Protein AF-A0A4P9VPV9-F1 (afdb_monomer)

Sequence (156 aa):
MIKAYWNGLSLQEKNALRFLGFFIFLYILIDYIILPSFNAVDSANKEWQSWQENAQYVLQHKQQLVKISQQQKTTQHLVSLTQKRQQIIKRAEALKLTIQRVEPAEEQLTVWFNNVPFNASMSWLQQLTQQDMLVIKSLSVDRQQSGKVNIRVVLY

pLDDT: mean 71.88, std 12.46, range [46.28, 91.62]

Radius of gyration: 36.81 Å; Cα contacts (8 Å, |Δi|>4): 128; chains: 1; bounding box: 57×28×101 Å

Solvent-accessible surface area (backbone atoms only — not comparable to full-atom values): 8695 Å² total; per-residue (Å²): 116,72,69,61,62,64,70,71,53,52,75,65,57,57,49,51,52,50,50,51,50,50,51,52,51,50,50,52,53,48,56,71,60,53,55,63,66,54,57,57,54,54,53,55,51,53,52,55,52,53,55,52,54,52,51,48,52,51,61,72,42,38,66,59,51,46,50,52,52,45,50,51,49,53,57,65,71,65,54,48,71,68,53,56,51,50,50,58,50,52,51,32,53,76,61,72,45,64,71,75,48,76,49,81,48,102,75,35,41,36,42,34,34,59,77,35,51,47,70,52,55,50,55,43,53,50,47,38,45,74,73,69,70,41,43,79,76,45,79,48,78,45,84,50,77,92,66,18,23,32,38,40,38,32,31,79

Mean predicted aligned error: 18.3 Å

Foldseek 3Di:
DVVVVVVPDDPVVVVVVVVVVVVVVVVCVCCVPPVVVVVVVVVVVVVVVVVVVVVVVCVVCVVVVCVVVVCVVCLLPVCPPVNVVVVLVVLCVVLVFDWPDWDDDPNKIKTKGFFAAPVSVVVSVVCCVPPVVKDWPDWDWADDPDRTIIIITMID

Structure (mmCIF, N/CA/C/O backbone):
data_AF-A0A4P9VPV9-F1
#
_entry.id   AF-A0A4P9VPV9-F1
#
loop_
_atom_site.group_PDB
_atom_site.id
_atom_site.type_symbol
_atom_site.label_atom_id
_atom_site.label_alt_id
_atom_site.label_comp_id
_atom_site.label_asym_id
_atom_site.label_entity_id
_atom_site.label_seq_id
_atom_site.pdbx_PDB_ins_code
_atom_site.Cartn_x
_atom_site.Cartn_y
_atom_site.Cartn_z
_atom_site.occupancy
_atom_site.B_iso_or_equiv
_atom_site.auth_seq_id
_atom_site.auth_comp_id
_atom_site.auth_asym_id
_atom_site.auth_atom_id
_atom_site.pdbx_PDB_model_num
ATOM 1 N N . MET A 1 1 ? 1.317 1.509 -80.846 1.00 49.19 1 MET A N 1
ATOM 2 C CA . MET A 1 1 ? 1.521 2.976 -80.906 1.00 49.19 1 MET A CA 1
ATOM 3 C C . MET A 1 1 ? 2.802 3.444 -80.197 1.00 49.19 1 MET A C 1
ATOM 5 O O . MET A 1 1 ? 3.448 4.337 -80.718 1.00 49.19 1 MET A O 1
ATOM 9 N N . ILE A 1 2 ? 3.274 2.785 -79.127 1.00 56.91 2 ILE A N 1
ATOM 10 C CA . ILE A 1 2 ? 4.552 3.117 -78.444 1.00 56.91 2 ILE A CA 1
ATOM 11 C C . ILE A 1 2 ? 5.800 2.937 -79.341 1.00 56.91 2 ILE A C 1
ATOM 13 O O . ILE A 1 2 ? 6.734 3.730 -79.284 1.00 56.91 2 ILE A O 1
ATOM 17 N N . LYS A 1 3 ? 5.805 1.934 -80.234 1.00 52.97 3 LYS A N 1
ATOM 18 C CA . LYS A 1 3 ? 6.940 1.656 -81.140 1.00 52.97 3 LYS A CA 1
ATOM 19 C C . LYS A 1 3 ? 7.171 2.740 -82.209 1.00 52.97 3 LYS A C 1
ATOM 21 O O . LYS A 1 3 ? 8.303 2.924 -82.636 1.00 52.97 3 LYS A O 1
ATOM 26 N N . ALA A 1 4 ? 6.122 3.458 -82.624 1.00 54.62 4 ALA A N 1
ATOM 27 C CA . ALA A 1 4 ? 6.220 4.504 -83.649 1.00 54.62 4 ALA A CA 1
ATOM 28 C C . ALA A 1 4 ? 6.862 5.788 -83.094 1.00 54.62 4 ALA A C 1
ATOM 30 O O . ALA A 1 4 ? 7.724 6.370 -83.743 1.00 54.62 4 ALA A O 1
ATOM 31 N N . TYR A 1 5 ? 6.531 6.157 -81.851 1.00 57.72 5 TYR A N 1
ATOM 32 C CA . TYR A 1 5 ? 7.156 7.281 -81.142 1.00 57.72 5 TYR A CA 1
ATOM 33 C C . TYR A 1 5 ? 8.646 7.017 -80.861 1.00 57.72 5 TYR A C 1
ATOM 35 O O . TYR A 1 5 ? 9.487 7.903 -80.959 1.00 57.72 5 TYR A O 1
ATOM 43 N N . TRP A 1 6 ? 8.999 5.753 -80.613 1.00 54.53 6 TRP A N 1
ATOM 44 C CA . TRP A 1 6 ? 10.380 5.331 -80.376 1.00 54.53 6 TRP A CA 1
ATOM 45 C C . TRP A 1 6 ? 11.279 5.430 -81.616 1.00 54.53 6 TRP A C 1
ATOM 47 O O . TRP A 1 6 ? 12.490 5.566 -81.476 1.00 54.53 6 TRP A O 1
ATOM 57 N N . ASN A 1 7 ? 10.724 5.363 -82.828 1.00 56.88 7 ASN A N 1
ATOM 58 C CA . ASN A 1 7 ? 11.498 5.461 -84.070 1.00 56.88 7 ASN A CA 1
ATOM 59 C C . ASN A 1 7 ? 11.613 6.891 -84.620 1.00 56.88 7 ASN A C 1
ATOM 61 O O . ASN A 1 7 ? 12.471 7.113 -85.467 1.00 56.88 7 ASN A O 1
ATOM 65 N N . GLY A 1 8 ? 10.815 7.842 -84.118 1.00 58.03 8 GLY A N 1
ATOM 66 C CA . GLY A 1 8 ? 10.909 9.268 -84.467 1.00 58.03 8 GLY A CA 1
ATOM 67 C C . GLY A 1 8 ? 11.859 10.084 -83.582 1.00 58.03 8 GLY A C 1
ATOM 68 O O . GLY A 1 8 ? 12.226 11.192 -83.954 1.00 58.03 8 GLY A O 1
ATOM 69 N N . LEU A 1 9 ? 12.275 9.541 -82.434 1.00 57.84 9 LEU A N 1
ATOM 70 C CA . LEU A 1 9 ? 13.230 10.192 -81.536 1.00 57.84 9 LEU A CA 1
ATOM 71 C C . LEU A 1 9 ? 14.653 10.106 -82.095 1.00 57.84 9 LEU A C 1
ATOM 73 O O . LEU A 1 9 ? 15.152 9.018 -82.417 1.00 57.84 9 LEU A O 1
ATOM 77 N N . SER A 1 10 ? 15.307 11.262 -82.155 1.00 63.47 10 SER A N 1
ATOM 78 C CA . SER A 1 10 ? 16.703 11.413 -82.548 1.00 63.47 10 SER A CA 1
ATOM 79 C C . SER A 1 10 ? 17.617 10.559 -81.656 1.00 63.47 10 SER A C 1
ATOM 81 O O . SER A 1 10 ? 17.313 10.255 -80.497 1.00 63.47 10 SER A O 1
ATOM 83 N N . LEU A 1 11 ? 18.771 10.144 -82.187 1.00 63.09 11 LEU A N 1
ATOM 84 C CA . LEU A 1 11 ? 19.731 9.291 -81.470 1.00 63.09 11 LEU A CA 1
ATOM 85 C C . LEU A 1 11 ? 20.165 9.899 -80.117 1.00 63.09 11 LEU A C 1
ATOM 87 O O . LEU A 1 11 ? 20.470 9.168 -79.175 1.00 63.09 11 LEU A O 1
ATOM 91 N N . GLN A 1 12 ? 20.130 11.230 -80.005 1.00 68.06 12 GLN A N 1
ATOM 92 C CA . GLN A 1 12 ? 20.447 11.978 -78.788 1.00 68.06 12 GLN A CA 1
ATOM 93 C C . GLN A 1 12 ? 19.382 11.800 -77.696 1.00 68.06 12 GLN A C 1
ATOM 95 O O . GLN A 1 12 ? 19.732 11.559 -76.542 1.00 68.06 12 GLN A O 1
ATOM 100 N N . GLU A 1 13 ? 18.096 11.813 -78.050 1.00 70.44 13 GLU A N 1
ATOM 101 C CA . GLU A 1 13 ? 16.992 11.632 -77.094 1.00 70.44 13 GLU A CA 1
ATOM 102 C C . GLU A 1 13 ? 16.944 10.198 -76.548 1.00 70.44 13 GLU A C 1
ATOM 104 O O . GLU A 1 13 ? 16.687 9.978 -75.364 1.00 70.44 13 GLU A O 1
ATOM 109 N N . LYS A 1 14 ? 17.283 9.202 -77.379 1.00 70.56 14 LYS A N 1
ATOM 110 C CA . LYS A 1 14 ? 17.412 7.801 -76.936 1.00 70.56 14 LYS A CA 1
ATOM 111 C C . LYS A 1 14 ? 18.562 7.608 -75.951 1.00 70.56 14 LYS A C 1
ATOM 113 O O . LYS A 1 14 ? 18.430 6.837 -74.999 1.00 70.56 14 LYS A O 1
ATOM 118 N N . ASN A 1 15 ? 19.678 8.301 -76.170 1.00 75.94 15 ASN A N 1
ATOM 119 C CA . ASN A 1 15 ? 20.816 8.266 -75.257 1.00 75.94 15 ASN A CA 1
ATOM 120 C C . ASN A 1 15 ? 20.486 8.987 -73.945 1.00 75.94 15 ASN A C 1
ATOM 122 O O . ASN A 1 15 ? 20.741 8.426 -72.883 1.00 75.94 15 ASN A O 1
ATOM 126 N N . ALA A 1 16 ? 19.834 10.152 -74.000 1.00 78.25 16 ALA A N 1
ATOM 127 C CA . ALA A 1 16 ? 19.372 10.869 -72.812 1.00 78.25 16 ALA A CA 1
ATOM 128 C C . ALA A 1 16 ? 18.432 10.009 -71.950 1.00 78.25 16 ALA A C 1
ATOM 130 O O . ALA A 1 16 ? 18.614 9.931 -70.738 1.00 78.25 16 ALA A O 1
ATOM 131 N N . LEU A 1 17 ? 17.493 9.284 -72.569 1.00 79.00 17 LEU A N 1
ATOM 132 C CA . LEU A 1 17 ? 16.579 8.397 -71.845 1.00 79.00 17 LEU A CA 1
ATOM 133 C C . LEU A 1 17 ? 17.292 7.179 -71.228 1.00 79.00 17 LEU A C 1
ATOM 135 O O . LEU A 1 17 ? 16.935 6.753 -70.131 1.00 79.00 17 LEU A O 1
ATOM 139 N N . ARG A 1 18 ? 18.330 6.640 -71.886 1.00 80.69 18 ARG A N 1
ATOM 140 C CA . ARG A 1 18 ? 19.188 5.593 -71.300 1.00 80.69 18 ARG A CA 1
ATOM 141 C C . ARG A 1 18 ? 19.966 6.099 -70.096 1.00 80.69 18 ARG A C 1
ATOM 143 O O . ARG A 1 18 ? 20.012 5.400 -69.089 1.00 80.69 18 ARG A O 1
ATOM 150 N N . PHE A 1 19 ? 20.555 7.290 -70.188 1.00 87.62 19 PHE A N 1
ATOM 151 C CA . PHE A 1 19 ? 21.268 7.887 -69.061 1.00 87.62 19 PHE A CA 1
ATOM 152 C C . PHE A 1 19 ? 20.313 8.181 -67.906 1.00 87.62 19 PHE A C 1
ATOM 154 O O . PHE A 1 19 ? 20.617 7.817 -66.776 1.00 87.62 19 PHE A O 1
ATOM 161 N N . LEU A 1 20 ? 19.128 8.731 -68.183 1.00 84.56 20 LEU A N 1
ATOM 162 C CA . LEU A 1 20 ? 18.103 8.966 -67.168 1.00 84.56 20 LEU A CA 1
ATOM 163 C C . LEU A 1 20 ? 17.697 7.660 -66.469 1.00 84.56 20 LEU A C 1
ATOM 165 O O . LEU A 1 20 ? 17.685 7.594 -65.244 1.00 84.56 20 LEU A O 1
ATOM 169 N N . GLY A 1 21 ? 17.427 6.602 -67.240 1.00 87.25 21 GLY A N 1
ATOM 170 C CA . GLY A 1 21 ? 17.102 5.285 -66.691 1.00 87.25 21 GLY A CA 1
ATOM 171 C C . GLY A 1 21 ? 18.236 4.701 -65.848 1.00 87.25 21 GLY A C 1
ATOM 172 O O . GLY A 1 21 ? 17.981 4.153 -64.780 1.00 87.25 21 GLY A O 1
ATOM 173 N N . PHE A 1 22 ? 19.486 4.872 -66.282 1.00 91.62 22 PHE A N 1
ATOM 174 C CA . PHE A 1 22 ? 20.658 4.439 -65.525 1.00 91.62 22 PHE A CA 1
ATOM 175 C C . PHE A 1 22 ? 20.798 5.194 -64.196 1.00 91.62 22 PHE A C 1
ATOM 177 O O . PHE A 1 22 ? 21.000 4.565 -63.163 1.00 91.62 22 PHE A O 1
ATOM 184 N N . PHE A 1 23 ? 20.626 6.519 -64.196 1.00 89.81 23 PHE A N 1
ATOM 185 C CA . PHE A 1 23 ? 20.677 7.334 -62.978 1.00 89.81 23 PHE A CA 1
ATOM 186 C C . PHE A 1 23 ? 19.547 6.999 -62.001 1.00 89.81 23 PHE A C 1
ATOM 188 O O . PHE A 1 23 ? 19.801 6.872 -60.806 1.00 89.81 23 PHE A O 1
ATOM 195 N N . ILE A 1 24 ? 18.321 6.802 -62.495 1.00 85.69 24 ILE A N 1
ATOM 196 C CA . ILE A 1 24 ? 17.179 6.390 -61.665 1.00 85.69 24 ILE A CA 1
ATOM 197 C C . ILE A 1 24 ? 17.426 5.002 -61.067 1.00 85.69 24 ILE A C 1
ATOM 199 O O . ILE A 1 24 ? 17.181 4.788 -59.882 1.00 85.69 24 ILE A O 1
ATOM 203 N N . PHE A 1 25 ? 17.953 4.067 -61.859 1.00 87.75 25 PHE A N 1
ATOM 204 C CA . PHE A 1 25 ? 18.304 2.736 -61.373 1.00 87.75 25 PHE A CA 1
ATOM 205 C C . PHE A 1 25 ? 19.377 2.797 -60.279 1.00 87.75 25 PHE A C 1
ATOM 207 O O . PHE A 1 25 ? 19.217 2.169 -59.236 1.00 87.75 25 PHE A O 1
ATOM 214 N N . LEU A 1 26 ? 20.428 3.603 -60.474 1.00 87.06 26 LEU A N 1
ATOM 215 C CA . LEU A 1 26 ? 21.481 3.803 -59.476 1.00 87.06 26 LEU A CA 1
ATOM 216 C C . LEU A 1 26 ? 20.934 4.433 -58.186 1.00 87.06 26 LEU A C 1
ATOM 218 O O . LEU A 1 26 ? 21.302 4.014 -57.092 1.00 87.06 26 LEU A O 1
ATOM 222 N N . TYR A 1 27 ? 20.033 5.409 -58.319 1.00 85.19 27 TYR A N 1
ATOM 223 C CA . TYR A 1 27 ? 19.384 6.083 -57.197 1.00 85.19 27 TYR A CA 1
ATOM 224 C C . TYR A 1 27 ? 18.550 5.113 -56.352 1.00 85.19 27 TYR A C 1
ATOM 226 O O . TYR A 1 27 ? 18.724 5.061 -55.138 1.00 85.19 27 TYR A O 1
ATOM 234 N N . ILE A 1 28 ? 17.718 4.282 -56.991 1.00 82.06 28 ILE A N 1
ATOM 235 C CA . ILE A 1 28 ? 16.917 3.258 -56.300 1.00 82.06 28 ILE A CA 1
ATOM 236 C C . ILE A 1 28 ? 17.826 2.254 -55.581 1.00 82.06 28 ILE A C 1
ATOM 238 O O . ILE A 1 28 ? 17.533 1.854 -54.459 1.00 82.06 28 ILE A O 1
ATOM 242 N N . LEU A 1 29 ? 18.941 1.864 -56.204 1.00 81.19 29 LEU A N 1
ATOM 243 C CA . LEU A 1 29 ? 19.881 0.891 -55.644 1.00 81.19 29 LEU A CA 1
ATOM 244 C C . LEU A 1 29 ? 20.582 1.438 -54.388 1.00 81.19 29 LEU A C 1
ATOM 246 O O . LEU A 1 29 ? 20.726 0.714 -53.406 1.00 81.19 29 LEU A O 1
ATOM 250 N N . ILE A 1 30 ? 20.956 2.721 -54.390 1.00 78.56 30 ILE A N 1
ATOM 251 C CA . ILE A 1 30 ? 21.525 3.411 -53.222 1.00 78.56 30 ILE A CA 1
ATOM 252 C C . ILE A 1 30 ? 20.490 3.506 -52.095 1.00 78.56 30 ILE A C 1
ATOM 254 O O . ILE A 1 30 ? 20.794 3.135 -50.960 1.00 78.56 30 ILE A O 1
ATOM 258 N N . ASP A 1 31 ? 19.273 3.955 -52.406 1.00 74.50 31 ASP A N 1
ATOM 259 C CA . ASP A 1 31 ? 18.231 4.204 -51.407 1.00 74.50 31 ASP A CA 1
ATOM 260 C C . ASP A 1 31 ? 17.763 2.903 -50.730 1.00 74.50 31 ASP A C 1
ATOM 262 O O . ASP A 1 31 ? 17.695 2.817 -49.505 1.00 74.50 31 ASP A O 1
ATOM 266 N N . TYR A 1 32 ? 17.553 1.836 -51.508 1.00 75.62 32 TYR A N 1
ATOM 267 C CA . TYR A 1 32 ? 17.076 0.557 -50.976 1.00 75.62 32 TYR A CA 1
ATOM 268 C C . TYR A 1 32 ? 18.141 -0.274 -50.254 1.00 75.62 32 TYR A C 1
ATOM 270 O O . TYR A 1 32 ? 17.780 -1.087 -49.404 1.00 75.62 32 TYR A O 1
ATOM 278 N N . ILE A 1 33 ? 19.430 -0.124 -50.576 1.00 70.00 33 ILE A N 1
ATOM 279 C CA . ILE A 1 33 ? 20.490 -0.958 -49.980 1.00 70.00 33 ILE A CA 1
ATOM 280 C C . ILE A 1 33 ? 21.189 -0.253 -48.812 1.00 70.00 33 ILE A C 1
ATOM 282 O O . ILE A 1 33 ? 21.503 -0.905 -47.817 1.00 70.00 33 ILE A O 1
ATOM 286 N N . ILE A 1 34 ? 21.423 1.064 -48.886 1.00 65.19 34 ILE A N 1
ATOM 287 C CA . ILE A 1 34 ? 22.261 1.767 -47.898 1.00 65.19 34 ILE A CA 1
ATOM 288 C C . ILE A 1 34 ? 21.441 2.304 -46.712 1.00 65.19 34 ILE A C 1
ATOM 290 O O . ILE A 1 34 ? 21.886 2.168 -45.570 1.00 65.19 34 ILE A O 1
ATOM 294 N N . LEU A 1 35 ? 20.231 2.846 -46.924 1.00 62.25 35 LEU A N 1
ATOM 295 C CA . LEU A 1 35 ? 19.415 3.383 -45.820 1.00 62.25 35 LEU A CA 1
ATOM 296 C C . LEU A 1 35 ? 18.967 2.355 -44.761 1.00 62.25 35 LEU A C 1
ATOM 298 O O . LEU A 1 35 ? 19.013 2.705 -43.575 1.00 62.25 35 LEU A O 1
ATOM 302 N N . PRO A 1 36 ? 18.555 1.107 -45.081 1.00 64.38 36 PRO A N 1
ATOM 303 C CA . PRO A 1 36 ? 18.128 0.181 -44.028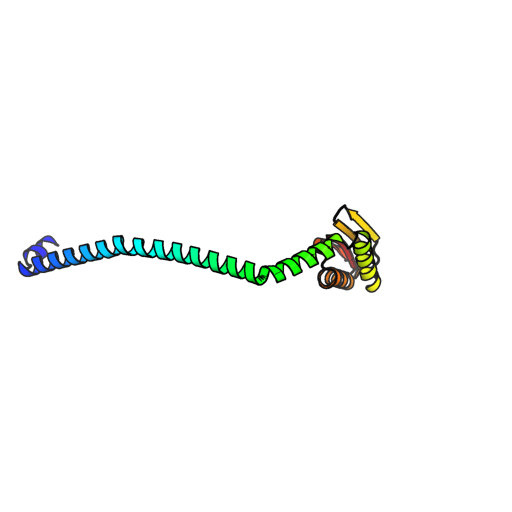 1.00 64.38 36 PRO A CA 1
ATOM 304 C C . PRO A 1 36 ? 19.290 -0.232 -43.114 1.00 64.38 36 PRO A C 1
ATOM 306 O O . PRO A 1 36 ? 19.069 -0.551 -41.946 1.00 64.38 36 PRO A O 1
ATOM 309 N N . SER A 1 37 ? 20.532 -0.158 -43.606 1.00 58.03 37 SER A N 1
ATOM 310 C CA . SER A 1 37 ? 21.713 -0.566 -42.846 1.00 58.03 37 SER A CA 1
ATOM 311 C C . SER A 1 37 ? 22.147 0.460 -41.787 1.00 58.03 37 SER A C 1
ATOM 313 O O . SER A 1 37 ? 22.796 0.075 -40.818 1.00 58.03 37 SER A O 1
ATOM 315 N N . PHE A 1 38 ? 21.761 1.738 -41.915 1.00 57.50 38 PHE A N 1
ATOM 316 C CA . PHE A 1 38 ? 22.038 2.773 -40.903 1.00 57.50 38 PHE A CA 1
ATOM 317 C C . PHE A 1 38 ? 20.959 2.853 -39.808 1.00 57.50 38 PHE A C 1
ATOM 319 O O . PHE A 1 38 ? 21.283 3.060 -38.639 1.00 57.50 38 PHE A O 1
ATOM 326 N N . ASN A 1 39 ? 19.686 2.614 -40.143 1.00 55.91 39 ASN A N 1
ATOM 327 C CA . ASN A 1 39 ? 18.574 2.700 -39.181 1.00 55.91 39 ASN A CA 1
ATOM 328 C C . ASN A 1 39 ? 18.554 1.551 -38.150 1.00 55.91 39 ASN A C 1
ATOM 330 O O . ASN A 1 39 ? 18.081 1.724 -37.022 1.00 55.91 39 ASN A O 1
ATOM 334 N N . ALA A 1 40 ? 19.091 0.380 -38.509 1.00 56.34 40 ALA A N 1
ATOM 335 C CA . ALA A 1 40 ? 19.194 -0.762 -37.598 1.00 56.34 40 ALA A CA 1
ATOM 336 C C . ALA A 1 40 ? 20.226 -0.534 -36.475 1.00 56.34 40 ALA A C 1
ATOM 338 O O . ALA A 1 40 ? 20.023 -0.976 -35.345 1.00 56.34 40 ALA A O 1
ATOM 339 N N . VAL A 1 41 ? 21.303 0.208 -36.758 1.00 58.22 41 VAL A N 1
ATOM 340 C CA . VAL A 1 41 ? 22.359 0.518 -35.778 1.00 58.22 41 VAL A CA 1
ATOM 341 C C . VAL A 1 41 ? 21.912 1.608 -34.798 1.00 58.22 41 VAL A C 1
ATOM 343 O O . VAL A 1 41 ? 22.208 1.524 -33.608 1.00 58.22 41 VAL A O 1
ATOM 346 N N . ASP A 1 42 ? 21.140 2.593 -35.262 1.00 57.09 42 ASP A N 1
ATOM 347 C CA . ASP A 1 42 ? 20.624 3.672 -34.407 1.00 57.09 42 ASP A CA 1
ATOM 348 C C . ASP A 1 42 ? 19.584 3.159 -33.392 1.00 57.09 42 ASP A C 1
ATOM 350 O O . ASP A 1 42 ? 19.540 3.600 -32.243 1.00 57.09 42 ASP A O 1
ATOM 354 N N . SER A 1 43 ? 18.797 2.150 -33.779 1.00 57.00 43 SER A N 1
ATOM 355 C CA . SER A 1 43 ? 17.820 1.505 -32.890 1.00 57.00 43 SER A CA 1
ATOM 356 C C . SER A 1 43 ? 18.505 0.691 -31.782 1.00 57.00 43 SER A C 1
ATOM 358 O O . SER A 1 43 ? 18.116 0.790 -30.620 1.00 57.00 43 SER A O 1
ATOM 360 N N . ALA A 1 44 ? 19.583 -0.033 -32.114 1.00 58.03 44 ALA A N 1
ATOM 361 C CA . ALA A 1 44 ? 20.384 -0.777 -31.139 1.00 58.03 44 ALA A CA 1
ATOM 362 C C . ALA A 1 44 ? 21.138 0.147 -30.160 1.00 58.03 44 ALA A C 1
ATOM 364 O O . ALA A 1 44 ? 21.225 -0.151 -28.967 1.00 58.03 44 ALA A O 1
ATOM 365 N N . ASN A 1 45 ? 21.634 1.297 -30.634 1.00 59.94 45 ASN A N 1
ATOM 366 C CA . ASN A 1 45 ? 22.280 2.298 -29.777 1.00 59.94 45 ASN A CA 1
ATOM 367 C C . ASN A 1 45 ? 21.290 3.008 -28.841 1.00 59.94 45 ASN A C 1
ATOM 369 O O . ASN A 1 45 ? 21.612 3.227 -27.671 1.00 59.94 45 ASN A O 1
ATOM 373 N N . LYS A 1 46 ? 20.082 3.339 -29.318 1.00 59.56 46 LYS A N 1
ATOM 374 C CA . LYS A 1 46 ? 19.020 3.935 -28.486 1.00 59.56 46 LYS A CA 1
ATOM 375 C C . LYS A 1 46 ? 18.563 2.991 -27.380 1.00 59.56 46 LYS A C 1
ATOM 377 O O . LYS A 1 46 ? 18.370 3.422 -26.244 1.00 59.56 46 LYS A O 1
ATOM 382 N N . GLU A 1 47 ? 18.454 1.701 -27.686 1.00 59.12 47 GLU A N 1
ATOM 383 C CA . GLU A 1 47 ? 18.129 0.692 -26.685 1.00 59.12 47 GLU A CA 1
ATOM 384 C C . GLU A 1 47 ? 19.231 0.622 -25.615 1.00 59.12 47 GLU A C 1
ATOM 386 O O . GLU A 1 47 ? 18.935 0.757 -24.428 1.00 59.12 47 GLU A O 1
ATOM 391 N N . TRP A 1 48 ? 20.509 0.563 -26.009 1.00 58.84 48 TRP A N 1
ATOM 392 C CA . TRP A 1 48 ? 21.650 0.565 -25.080 1.00 58.84 48 TRP A CA 1
ATOM 393 C C . TRP A 1 48 ? 21.72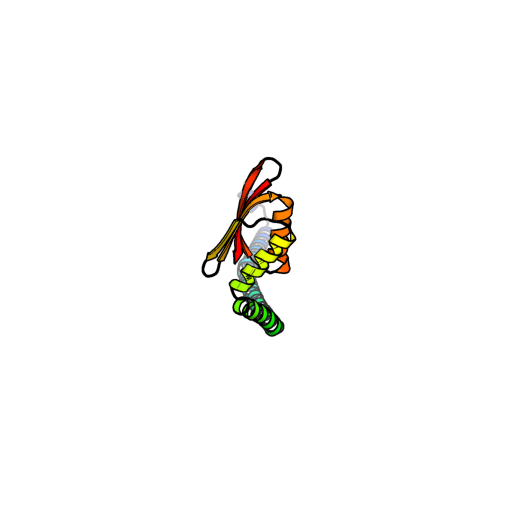4 1.793 -24.160 1.00 58.84 48 TRP A C 1
ATOM 395 O O . TRP A 1 48 ? 22.013 1.644 -22.970 1.00 58.84 48 TRP A O 1
ATOM 405 N N . GLN A 1 49 ? 21.439 2.993 -24.670 1.00 59.44 49 GLN A N 1
ATOM 406 C CA . GLN A 1 49 ? 21.408 4.211 -23.849 1.00 59.44 49 GLN A CA 1
ATOM 407 C C . GLN A 1 49 ? 20.278 4.172 -22.810 1.00 59.44 49 GLN A C 1
ATOM 409 O O . GLN A 1 49 ? 20.508 4.501 -21.645 1.00 59.44 49 GLN A O 1
ATOM 414 N N . SER A 1 50 ? 19.098 3.664 -23.180 1.00 58.84 50 SER A N 1
ATOM 415 C CA . SER A 1 50 ? 17.967 3.546 -22.249 1.00 58.84 50 SER A CA 1
ATOM 416 C C . SER A 1 50 ? 18.245 2.595 -21.072 1.00 58.84 50 SER A C 1
ATOM 418 O O . SER A 1 50 ? 17.820 2.850 -19.942 1.00 58.84 50 SER A O 1
ATOM 420 N N . TRP A 1 51 ? 19.020 1.524 -21.287 1.00 58.88 51 TRP A N 1
ATOM 421 C CA . TRP A 1 51 ? 19.427 0.607 -20.214 1.00 58.88 51 TRP A CA 1
ATOM 422 C C . TRP A 1 51 ? 20.392 1.263 -19.218 1.00 58.88 51 TRP A C 1
ATOM 424 O O . TRP A 1 51 ? 20.308 0.999 -18.016 1.00 58.88 51 TRP A O 1
ATOM 434 N N . GLN A 1 52 ? 21.280 2.144 -19.688 1.00 59.38 52 GLN A N 1
ATOM 435 C CA . GLN A 1 52 ? 22.223 2.854 -18.821 1.00 59.38 52 GLN A CA 1
ATOM 436 C C . GLN A 1 52 ? 21.540 3.940 -17.983 1.00 59.38 52 GLN A C 1
ATOM 438 O O . GLN A 1 52 ? 21.802 4.028 -16.781 1.00 59.38 52 GLN A O 1
ATOM 443 N N . GLU A 1 53 ? 20.626 4.716 -18.571 1.00 59.47 53 GLU A N 1
ATOM 444 C CA . GLU A 1 53 ? 19.864 5.738 -17.838 1.00 59.47 53 GLU A CA 1
ATOM 445 C C . GLU A 1 53 ? 18.993 5.114 -16.740 1.00 59.47 53 GLU A C 1
ATOM 447 O O . GLU A 1 53 ? 19.014 5.563 -15.591 1.00 59.47 53 GLU A O 1
ATOM 452 N N . ASN A 1 54 ? 18.306 4.009 -17.047 1.00 60.25 54 ASN A N 1
ATOM 453 C CA . ASN A 1 54 ? 17.495 3.288 -16.065 1.00 60.25 54 ASN A CA 1
ATOM 454 C C . ASN A 1 54 ? 18.343 2.702 -14.926 1.00 60.25 54 ASN A C 1
ATOM 456 O O . ASN A 1 54 ? 17.953 2.776 -13.758 1.00 60.25 54 ASN A O 1
ATOM 460 N N . ALA A 1 55 ? 19.525 2.159 -15.232 1.00 62.97 55 ALA A N 1
ATOM 461 C CA . ALA A 1 55 ? 20.432 1.649 -14.208 1.00 62.97 55 ALA A CA 1
ATOM 462 C C . ALA A 1 55 ? 20.922 2.768 -13.274 1.00 62.97 55 ALA A C 1
ATOM 464 O O . ALA A 1 55 ? 20.960 2.581 -12.055 1.00 62.97 55 ALA A O 1
ATOM 465 N N . GLN A 1 56 ? 21.248 3.945 -13.815 1.00 61.84 56 GLN A N 1
ATOM 466 C CA . GLN A 1 56 ? 21.675 5.088 -13.009 1.00 61.84 56 GLN A CA 1
ATOM 467 C C . GLN A 1 56 ? 20.539 5.661 -12.159 1.00 61.84 56 GLN A C 1
ATOM 469 O O . GLN A 1 56 ? 20.761 5.931 -10.979 1.00 61.84 56 GLN A O 1
ATOM 474 N N . TYR A 1 57 ? 19.320 5.758 -12.696 1.00 63.50 57 TYR A N 1
ATOM 475 C CA . TYR A 1 57 ? 18.142 6.170 -11.931 1.00 63.50 57 TYR A CA 1
ATOM 476 C C . TYR A 1 57 ? 17.900 5.234 -10.735 1.00 63.50 57 TYR A C 1
ATOM 478 O O . TYR A 1 57 ? 17.765 5.675 -9.592 1.00 63.50 57 TYR A O 1
ATOM 486 N N . VAL A 1 58 ? 17.955 3.917 -10.955 1.00 65.69 58 VAL A N 1
ATOM 487 C CA . VAL A 1 58 ? 17.796 2.928 -9.877 1.00 65.69 58 VAL A CA 1
ATOM 488 C C . VAL A 1 58 ? 18.930 3.013 -8.848 1.00 65.69 58 VAL A C 1
ATOM 490 O O . VAL A 1 58 ? 18.676 2.861 -7.653 1.00 65.69 58 VAL A O 1
ATOM 493 N N . LEU A 1 59 ? 20.174 3.270 -9.264 1.00 62.12 59 LEU A N 1
ATOM 494 C CA . LEU A 1 59 ? 21.311 3.416 -8.347 1.00 62.12 59 LEU A CA 1
ATOM 495 C C . LEU A 1 59 ? 21.251 4.712 -7.524 1.00 62.12 59 LEU A C 1
ATOM 497 O O . LEU A 1 59 ? 21.544 4.674 -6.329 1.00 62.12 59 LEU A O 1
ATOM 501 N N . GLN A 1 60 ? 20.830 5.830 -8.117 1.00 62.12 60 GLN A N 1
ATOM 502 C CA . GLN A 1 60 ? 20.685 7.113 -7.417 1.00 62.12 60 GLN A CA 1
ATOM 503 C C . GLN A 1 60 ? 19.521 7.085 -6.423 1.00 62.12 60 GLN A C 1
ATOM 505 O O . GLN A 1 60 ? 19.646 7.561 -5.294 1.00 62.12 60 GLN A O 1
ATOM 510 N N . HIS A 1 61 ? 18.413 6.439 -6.791 1.00 60.53 61 HIS A N 1
ATOM 511 C CA . HIS A 1 61 ? 17.237 6.327 -5.932 1.00 60.53 61 HIS A CA 1
ATOM 512 C C . HIS A 1 61 ? 17.242 5.077 -5.044 1.00 60.53 61 HIS A C 1
ATOM 514 O O . HIS A 1 61 ? 16.332 4.902 -4.235 1.00 60.53 61 HIS A O 1
ATOM 520 N N . LYS A 1 62 ? 18.279 4.228 -5.106 1.00 58.97 62 LYS A N 1
ATOM 521 C CA . LYS A 1 62 ? 18.368 2.974 -4.338 1.00 58.97 62 LYS A CA 1
ATOM 522 C C . LYS A 1 62 ? 18.211 3.193 -2.840 1.00 58.97 62 LYS A C 1
ATOM 524 O O . LYS A 1 62 ? 17.537 2.411 -2.189 1.00 58.97 62 LYS A O 1
ATOM 529 N N . GLN A 1 63 ? 18.778 4.259 -2.279 1.00 57.94 63 GLN A N 1
ATOM 530 C CA . GLN A 1 63 ? 18.639 4.547 -0.847 1.00 57.94 63 GLN A CA 1
ATOM 531 C C . GLN A 1 63 ? 17.212 4.963 -0.472 1.00 57.94 63 GLN A C 1
ATOM 533 O O . GLN A 1 63 ? 16.726 4.592 0.592 1.00 57.94 63 GLN A O 1
ATOM 538 N N . GLN A 1 64 ? 16.522 5.698 -1.344 1.00 60.72 64 GLN A N 1
ATOM 539 C CA . GLN A 1 64 ? 15.130 6.093 -1.137 1.00 60.72 64 GLN A CA 1
ATOM 540 C C . GLN A 1 64 ? 14.186 4.899 -1.325 1.00 60.72 64 GLN A C 1
ATOM 542 O O . GLN A 1 64 ? 13.310 4.681 -0.497 1.00 60.72 64 GLN A O 1
ATOM 547 N N . LEU A 1 65 ? 14.428 4.066 -2.338 1.00 58.69 65 LEU A N 1
ATOM 548 C CA . LEU A 1 65 ? 13.706 2.816 -2.576 1.00 58.69 65 LEU A CA 1
ATOM 549 C C . LEU A 1 65 ? 13.945 1.793 -1.460 1.00 58.69 65 LEU A C 1
ATOM 551 O O . LEU A 1 65 ? 13.008 1.126 -1.040 1.00 58.69 65 LEU A O 1
ATOM 555 N N . VAL A 1 66 ? 15.167 1.693 -0.929 1.00 61.19 66 VAL A N 1
ATOM 556 C CA . VAL A 1 66 ? 15.482 0.848 0.231 1.00 61.19 66 VAL A CA 1
ATOM 557 C C . VAL A 1 66 ? 14.823 1.399 1.487 1.00 61.19 66 VAL A C 1
ATOM 559 O O . VAL A 1 66 ? 14.299 0.601 2.243 1.00 61.19 66 VAL A O 1
ATOM 562 N N . LYS A 1 67 ? 14.759 2.719 1.702 1.00 58.09 67 LYS A N 1
ATOM 563 C CA . LYS A 1 67 ? 14.017 3.305 2.834 1.00 58.09 67 LYS A CA 1
ATOM 564 C C . LYS A 1 67 ? 12.513 3.068 2.724 1.00 58.09 67 LYS A C 1
ATOM 566 O O . LYS A 1 67 ? 11.917 2.667 3.712 1.00 58.09 67 LYS A O 1
ATOM 571 N N . ILE A 1 68 ? 11.923 3.233 1.539 1.00 60.94 68 ILE A N 1
ATOM 572 C CA . ILE A 1 68 ? 10.505 2.934 1.282 1.00 60.94 68 ILE A CA 1
ATOM 573 C C . ILE A 1 68 ? 10.243 1.434 1.465 1.00 60.94 68 ILE A C 1
ATOM 575 O O . ILE A 1 68 ? 9.337 1.060 2.198 1.00 60.94 68 ILE A O 1
ATOM 579 N N . SER A 1 69 ? 11.079 0.566 0.890 1.00 57.72 69 SER A N 1
ATOM 580 C CA . SER A 1 69 ? 10.965 -0.891 1.029 1.00 57.72 69 SER A CA 1
ATOM 581 C C . SER A 1 69 ? 11.219 -1.366 2.460 1.00 57.72 69 SER A C 1
ATOM 583 O O . SER A 1 69 ? 10.548 -2.281 2.924 1.00 57.72 69 SER A O 1
ATOM 585 N N . GLN A 1 70 ? 12.158 -0.754 3.184 1.00 53.84 70 GLN A N 1
ATOM 586 C CA . GLN A 1 70 ? 12.433 -1.068 4.582 1.00 53.84 70 GLN A CA 1
ATOM 587 C C . GLN A 1 70 ? 11.325 -0.555 5.486 1.00 53.84 70 GLN A C 1
ATOM 589 O O . GLN A 1 70 ? 10.913 -1.339 6.319 1.00 53.84 70 GLN A O 1
ATOM 594 N N . GLN A 1 71 ? 10.792 0.661 5.300 1.00 51.56 71 GLN A N 1
ATOM 595 C CA . GLN A 1 71 ? 9.580 1.120 5.997 1.00 51.56 71 GLN A CA 1
ATOM 596 C C . GLN A 1 71 ? 8.416 0.175 5.722 1.00 51.56 71 GLN A C 1
ATOM 598 O O . GLN A 1 71 ? 7.732 -0.237 6.645 1.00 51.56 71 GLN A O 1
ATOM 603 N N . GLN A 1 72 ? 8.227 -0.245 4.475 1.00 49.84 72 GLN A N 1
ATOM 604 C CA . GLN A 1 72 ? 7.164 -1.176 4.126 1.00 49.84 72 GLN A CA 1
ATOM 605 C C . GLN A 1 72 ? 7.391 -2.553 4.773 1.00 49.84 72 GLN A C 1
ATOM 607 O O . GLN A 1 72 ? 6.450 -3.113 5.319 1.00 49.84 72 GLN A O 1
ATOM 612 N N . LYS A 1 73 ? 8.635 -3.051 4.847 1.00 47.38 73 LYS A N 1
ATOM 613 C CA . LYS A 1 73 ? 8.981 -4.307 5.538 1.00 47.38 73 LYS A CA 1
ATOM 614 C C . LYS A 1 73 ? 8.929 -4.211 7.069 1.00 47.38 73 LYS A C 1
ATOM 616 O O . LYS A 1 73 ? 8.451 -5.149 7.691 1.00 47.38 73 LYS A O 1
ATOM 621 N N . THR A 1 74 ? 9.359 -3.124 7.710 1.00 47.62 74 THR A N 1
ATOM 622 C CA . THR A 1 74 ? 9.246 -2.967 9.174 1.00 47.62 74 THR A CA 1
ATOM 623 C C . THR A 1 74 ? 7.820 -2.653 9.607 1.00 47.62 74 THR A C 1
ATOM 625 O O . THR A 1 74 ? 7.396 -3.141 10.649 1.00 47.62 74 THR A O 1
ATOM 628 N N . THR A 1 75 ? 7.032 -1.930 8.808 1.00 49.00 75 THR A N 1
ATOM 629 C CA . THR A 1 75 ? 5.610 -1.696 9.097 1.00 49.00 75 THR A CA 1
ATOM 630 C C . THR A 1 75 ? 4.745 -2.924 8.780 1.00 49.00 75 THR A C 1
ATOM 632 O O . THR A 1 75 ? 3.822 -3.211 9.537 1.00 49.00 75 THR A O 1
ATOM 635 N N . GLN A 1 76 ? 5.059 -3.720 7.748 1.00 46.66 76 GLN A N 1
ATOM 636 C CA . GLN A 1 76 ? 4.340 -4.978 7.477 1.00 46.66 76 GLN A CA 1
ATOM 637 C C . GLN A 1 76 ? 4.706 -6.113 8.444 1.00 46.66 76 GLN A C 1
ATOM 639 O O . GLN A 1 76 ? 3.860 -6.965 8.692 1.00 46.66 76 GLN A O 1
ATOM 644 N N . HIS A 1 77 ? 5.917 -6.126 9.015 1.00 46.28 77 HIS A N 1
ATOM 645 C CA . HIS A 1 77 ? 6.395 -7.253 9.830 1.00 46.28 77 HIS A CA 1
ATOM 646 C C . HIS A 1 77 ? 6.370 -7.008 11.355 1.00 46.28 77 HIS A C 1
ATOM 648 O O . HIS A 1 77 ? 6.597 -7.947 12.120 1.00 46.28 77 HIS A O 1
ATOM 654 N N . LEU A 1 78 ? 6.083 -5.782 11.821 1.00 48.75 78 LEU A N 1
ATOM 655 C CA . LEU A 1 78 ? 5.973 -5.461 13.259 1.00 48.75 78 LEU A CA 1
ATOM 656 C C . LEU A 1 78 ? 4.546 -5.165 13.734 1.00 48.75 78 LEU A C 1
ATOM 658 O O . LEU A 1 78 ? 4.288 -5.231 14.936 1.00 48.75 78 LEU A O 1
ATOM 662 N N . VAL A 1 79 ? 3.607 -4.873 12.829 1.00 56.91 79 VAL A N 1
ATOM 663 C CA . VAL A 1 79 ? 2.198 -4.725 13.211 1.00 56.91 79 VAL A CA 1
ATOM 664 C C . VAL A 1 79 ? 1.577 -6.114 13.245 1.00 56.91 79 VAL A C 1
ATOM 666 O O . VAL A 1 79 ? 1.192 -6.664 12.214 1.00 56.91 79 VAL A O 1
ATOM 669 N N . SER A 1 80 ? 1.508 -6.706 14.439 1.00 64.19 80 SER A N 1
ATOM 670 C CA . SER A 1 80 ? 0.870 -8.012 14.612 1.00 64.19 80 SER A CA 1
ATOM 671 C C . SER A 1 80 ? -0.569 -7.976 14.082 1.00 64.19 80 SER A C 1
ATOM 673 O O . SER A 1 80 ? -1.249 -6.948 14.168 1.00 64.19 80 SER A O 1
ATOM 675 N N . LEU A 1 81 ? -1.074 -9.100 13.563 1.00 65.19 81 LEU A N 1
ATOM 676 C CA . LEU A 1 81 ? -2.474 -9.231 13.118 1.00 65.19 81 LEU A CA 1
ATOM 677 C C . LEU A 1 81 ? -3.465 -8.736 14.188 1.00 65.19 81 LEU A C 1
ATOM 679 O O . LEU A 1 81 ? -4.506 -8.160 13.876 1.00 65.19 81 LEU A O 1
ATOM 683 N N . THR A 1 82 ? -3.099 -8.882 15.464 1.00 67.50 82 THR A N 1
ATOM 684 C CA . THR A 1 82 ? -3.832 -8.355 16.617 1.00 67.50 82 THR A CA 1
ATOM 685 C C . THR A 1 82 ? -3.938 -6.828 16.609 1.00 67.50 82 THR A C 1
ATOM 687 O O . THR A 1 82 ? -5.018 -6.304 16.882 1.00 67.50 82 THR A O 1
ATOM 690 N N . GLN A 1 83 ? -2.862 -6.109 16.279 1.00 71.75 83 GLN A N 1
ATOM 691 C CA . GLN A 1 83 ? -2.848 -4.646 16.184 1.00 71.75 83 GLN A CA 1
ATOM 692 C C . GLN A 1 83 ? -3.625 -4.148 14.959 1.00 71.75 83 GLN A C 1
ATOM 694 O O . GLN A 1 83 ? -4.450 -3.246 15.110 1.00 71.75 83 GLN A O 1
ATOM 699 N N . LYS A 1 84 ? -3.459 -4.783 13.783 1.00 72.75 84 LYS A N 1
ATOM 700 C CA . LYS A 1 84 ? -4.281 -4.482 12.590 1.00 72.75 84 LYS A CA 1
ATOM 701 C C . LYS A 1 84 ? -5.773 -4.641 12.905 1.00 72.75 84 LYS A C 1
ATOM 703 O O . LYS A 1 84 ? -6.573 -3.746 12.643 1.00 72.75 84 LYS A O 1
ATOM 708 N N . ARG A 1 85 ? -6.152 -5.744 13.561 1.00 75.12 85 ARG A N 1
ATOM 709 C CA . ARG A 1 85 ? -7.530 -5.993 14.011 1.00 75.12 85 ARG A CA 1
ATOM 710 C C . ARG A 1 85 ? -8.037 -4.909 14.965 1.00 75.12 85 ARG A C 1
ATOM 712 O O . ARG A 1 85 ? -9.153 -4.429 14.796 1.00 75.12 85 ARG A O 1
ATOM 719 N N . GLN A 1 86 ? -7.239 -4.524 15.963 1.00 77.94 86 GLN A N 1
ATOM 720 C CA . GLN A 1 86 ? -7.618 -3.477 16.917 1.00 77.94 86 GLN A CA 1
ATOM 721 C C . GLN A 1 86 ? -7.839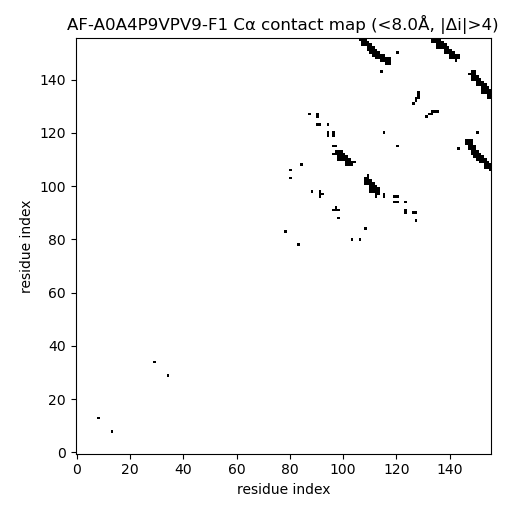 -2.128 16.231 1.00 77.94 86 GLN A C 1
ATOM 723 O O . GLN A 1 86 ? -8.807 -1.444 16.550 1.00 77.94 86 GLN A O 1
ATOM 728 N N . GLN A 1 87 ? -6.989 -1.757 15.271 1.00 78.06 87 GLN A N 1
ATOM 729 C CA . GLN A 1 87 ? -7.164 -0.530 14.494 1.00 78.06 87 GLN A CA 1
ATOM 730 C C . GLN A 1 87 ? -8.474 -0.564 13.701 1.00 78.06 87 GLN A C 1
ATOM 732 O O . GLN A 1 87 ? -9.283 0.350 13.828 1.00 78.06 87 GLN A O 1
ATOM 737 N N . ILE A 1 88 ? -8.737 -1.655 12.980 1.00 81.56 88 ILE A N 1
ATOM 738 C CA . ILE A 1 88 ? -9.960 -1.849 12.187 1.00 81.56 88 ILE A CA 1
ATOM 739 C C . ILE A 1 88 ? -11.224 -1.709 13.053 1.00 81.56 88 ILE A C 1
ATOM 741 O O . ILE A 1 88 ? -12.160 -1.002 12.66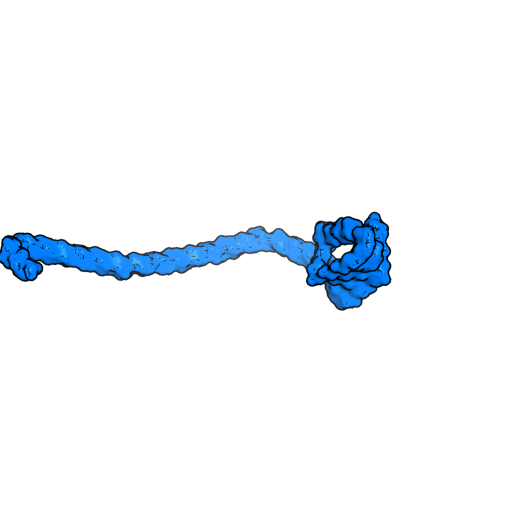7 1.00 81.56 88 ILE A O 1
ATOM 745 N N . ILE A 1 89 ? -11.222 -2.309 14.249 1.00 80.44 89 ILE A N 1
ATOM 746 C CA . ILE A 1 89 ? -12.315 -2.187 15.227 1.00 80.44 89 ILE A CA 1
ATOM 747 C C . ILE A 1 89 ? -12.456 -0.738 15.711 1.00 80.44 89 ILE A C 1
ATOM 749 O O . ILE A 1 89 ? -13.541 -0.167 15.636 1.00 80.44 89 ILE A O 1
ATOM 753 N N . LYS A 1 90 ? -11.355 -0.104 16.123 1.00 82.44 90 LYS A N 1
ATOM 754 C CA . LYS A 1 90 ? -11.354 1.265 16.660 1.00 82.44 90 LYS A CA 1
ATOM 755 C C . LYS A 1 90 ? -11.871 2.293 15.645 1.00 82.44 90 LYS A C 1
ATOM 757 O O . LYS A 1 90 ? -12.589 3.221 16.013 1.00 82.44 90 LYS A O 1
ATOM 762 N N . ARG A 1 91 ? -11.545 2.126 14.357 1.00 80.88 91 ARG A N 1
ATOM 763 C CA . ARG A 1 91 ? -12.069 2.975 13.269 1.00 80.88 91 ARG A CA 1
ATOM 764 C C . ARG A 1 91 ? -13.569 2.782 13.059 1.00 80.88 91 ARG A C 1
ATOM 766 O O . ARG A 1 91 ? -14.274 3.752 12.792 1.00 80.88 91 ARG A O 1
ATOM 773 N N . ALA A 1 92 ? -14.063 1.550 13.173 1.00 80.75 92 ALA A N 1
ATOM 774 C CA . ALA A 1 92 ? -15.491 1.270 13.040 1.00 80.75 92 ALA A CA 1
ATOM 775 C C . ALA A 1 92 ? -16.287 1.865 14.211 1.00 80.75 92 ALA A C 1
ATOM 777 O O . ALA A 1 92 ? -17.317 2.505 13.993 1.00 80.75 92 ALA A O 1
ATOM 778 N N . GLU A 1 93 ? -15.772 1.736 15.436 1.00 81.00 93 GLU A N 1
ATOM 779 C CA . GLU A 1 93 ? -16.363 2.331 16.640 1.00 81.00 93 GLU A CA 1
ATOM 780 C C . GLU A 1 93 ? -16.424 3.861 16.558 1.00 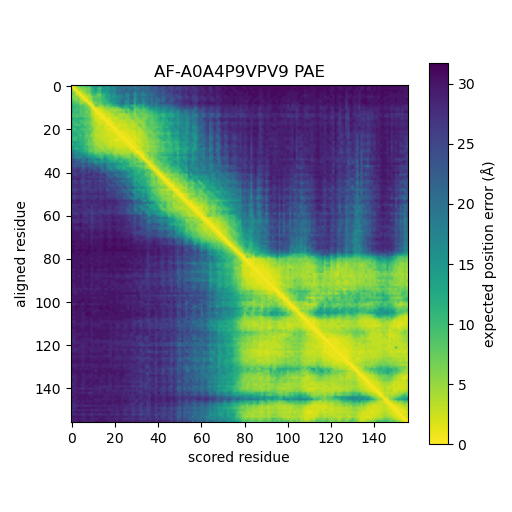81.00 93 GLU A C 1
ATOM 782 O O . GLU A 1 93 ? -17.458 4.452 16.874 1.00 81.00 93 GLU A O 1
ATOM 787 N N . ALA A 1 94 ? -15.365 4.509 16.055 1.00 79.81 94 ALA A N 1
ATOM 788 C CA . ALA A 1 94 ? -15.329 5.962 15.863 1.00 79.81 94 ALA A CA 1
ATOM 789 C C . ALA A 1 94 ? -16.453 6.477 14.941 1.00 79.81 94 ALA A C 1
ATOM 791 O O . ALA A 1 94 ? -16.929 7.600 15.104 1.00 79.81 94 ALA A O 1
ATOM 792 N N . LEU A 1 95 ? -16.910 5.645 14.001 1.00 79.94 95 LEU A N 1
ATOM 793 C CA . LEU A 1 95 ? -17.997 5.947 13.067 1.00 79.94 95 LEU A CA 1
ATOM 794 C C . LEU A 1 95 ? -19.342 5.329 13.489 1.00 79.94 95 LEU A C 1
ATOM 796 O O . LEU A 1 95 ? -20.293 5.340 12.707 1.00 79.94 95 LEU A O 1
ATOM 800 N N . LYS A 1 96 ? -19.438 4.820 14.728 1.00 80.50 96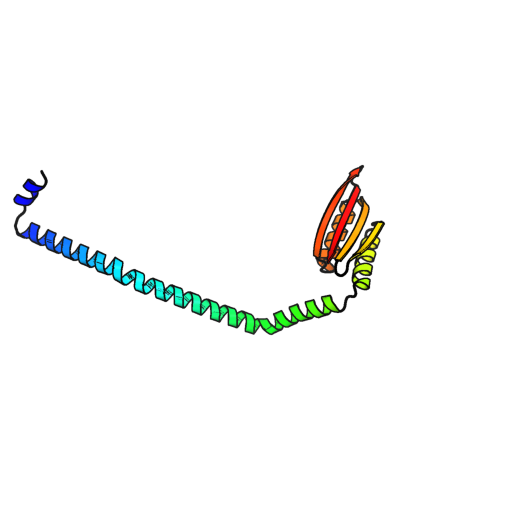 LYS A N 1
ATOM 801 C CA . LYS A 1 96 ? -20.627 4.160 15.300 1.00 80.50 96 LYS A CA 1
ATOM 802 C C . LYS A 1 96 ? -21.133 2.983 14.455 1.00 80.50 96 LYS A C 1
ATOM 804 O O . LYS A 1 96 ? -22.332 2.707 14.415 1.00 80.50 96 LYS A O 1
ATOM 809 N N . LEU A 1 97 ? -20.228 2.292 13.766 1.00 80.06 97 LEU A N 1
ATOM 810 C CA . LEU A 1 97 ? -20.542 1.107 12.976 1.00 80.06 97 LEU A CA 1
ATOM 811 C C . LEU A 1 97 ? -20.510 -0.130 13.874 1.00 80.06 97 LEU A C 1
ATOM 813 O O . LEU A 1 97 ? -19.491 -0.436 14.491 1.00 80.06 97 LEU A O 1
ATOM 817 N N . THR A 1 98 ? -21.615 -0.871 13.928 1.00 78.00 98 THR A N 1
ATOM 818 C CA . THR A 1 98 ? -21.668 -2.147 14.650 1.00 78.00 98 THR A CA 1
ATOM 819 C C . THR A 1 98 ? -21.033 -3.242 13.798 1.00 78.00 98 THR A C 1
ATOM 821 O O . THR A 1 98 ? -21.616 -3.692 12.809 1.00 78.00 98 THR A O 1
ATOM 824 N N . ILE A 1 99 ? -19.832 -3.677 14.179 1.00 75.19 99 ILE A N 1
ATOM 825 C CA . ILE A 1 99 ? -19.192 -4.849 13.577 1.00 75.19 99 ILE A CA 1
ATOM 826 C C . ILE A 1 99 ? -19.882 -6.103 14.114 1.00 75.19 99 ILE A C 1
ATOM 828 O O . ILE A 1 99 ? -19.959 -6.300 15.324 1.00 75.19 99 ILE A O 1
ATOM 832 N N . GLN A 1 100 ? -20.368 -6.965 13.224 1.00 72.88 100 GLN A N 1
ATOM 833 C CA . GLN A 1 100 ? -20.992 -8.224 13.635 1.00 72.88 100 GLN A CA 1
ATOM 834 C C . GLN A 1 100 ? -19.985 -9.341 13.862 1.00 72.88 100 GLN A C 1
ATOM 836 O O . GLN A 1 100 ? -20.167 -10.187 14.737 1.00 72.88 100 GLN A O 1
ATOM 841 N N . ARG A 1 101 ? -18.948 -9.385 13.028 1.00 76.06 101 ARG A N 1
ATOM 842 C CA . ARG A 1 101 ? -17.929 -10.425 13.080 1.00 76.06 101 ARG A CA 1
ATOM 843 C C . ARG A 1 101 ? -16.630 -9.886 12.499 1.00 76.06 101 ARG A C 1
ATOM 845 O O . ARG A 1 101 ? -16.645 -9.077 11.571 1.00 76.06 101 ARG A O 1
ATOM 852 N N . VAL A 1 102 ? -15.521 -10.355 13.056 1.00 76.12 102 VAL A N 1
ATOM 853 C CA . VAL A 1 102 ? -14.183 -10.204 12.490 1.00 76.12 102 VAL A CA 1
ATOM 854 C C . VAL A 1 102 ? -13.534 -11.577 12.499 1.00 76.12 102 VAL A C 1
ATOM 856 O O . VAL A 1 102 ? -13.442 -12.191 13.559 1.00 76.12 102 VAL A O 1
ATOM 859 N N . GLU A 1 103 ? -13.100 -12.053 11.339 1.00 73.88 103 GLU A N 1
ATOM 860 C CA . GLU A 1 103 ? -12.461 -13.360 11.189 1.00 73.88 103 GLU A CA 1
ATOM 861 C C . GLU A 1 103 ? -11.052 -13.145 10.636 1.00 73.88 103 GLU A C 1
ATOM 863 O O . GLU A 1 103 ? -10.898 -12.613 9.529 1.00 73.88 103 GLU A O 1
ATOM 868 N N . PRO A 1 104 ? -10.020 -13.484 11.421 1.00 70.75 104 PRO A N 1
ATOM 869 C CA . PRO A 1 104 ? -8.653 -13.505 10.940 1.00 70.75 104 PRO A CA 1
ATOM 870 C C . PRO A 1 104 ? -8.392 -14.824 10.196 1.00 70.75 104 PRO A C 1
ATOM 872 O O . PRO A 1 104 ? -8.461 -15.898 10.786 1.00 70.75 104 PRO A O 1
ATOM 875 N N . ALA A 1 105 ? -8.066 -14.733 8.911 1.00 63.69 105 ALA A N 1
ATOM 876 C CA . ALA A 1 105 ? -7.345 -15.758 8.161 1.00 63.69 105 ALA A CA 1
ATOM 877 C C . ALA A 1 105 ? -5.853 -15.373 8.134 1.00 63.69 105 ALA A C 1
ATOM 879 O O . ALA A 1 105 ? -5.541 -14.194 8.267 1.00 63.69 105 ALA A O 1
ATOM 880 N N . GLU A 1 106 ? -4.938 -16.336 7.986 1.00 64.69 106 GLU A N 1
ATOM 881 C CA . GLU A 1 106 ? -3.483 -16.195 8.237 1.00 64.69 106 GLU A CA 1
ATOM 882 C C . GLU A 1 106 ? -2.860 -14.824 7.898 1.00 64.69 106 GLU A C 1
ATOM 884 O O . GLU A 1 106 ? -2.190 -14.244 8.745 1.00 64.69 106 GLU A O 1
ATOM 889 N N . GLU A 1 107 ? -3.143 -14.255 6.723 1.00 67.62 107 GLU A N 1
ATOM 890 C CA . GLU A 1 107 ? -2.708 -12.899 6.335 1.00 67.62 107 GLU A CA 1
ATOM 891 C C . GLU A 1 107 ? -3.862 -11.978 5.895 1.00 67.62 107 GLU A C 1
ATOM 893 O O . GLU A 1 107 ? -3.639 -10.914 5.324 1.00 67.62 107 GLU A O 1
ATOM 898 N N . GLN A 1 108 ? -5.115 -12.384 6.112 1.00 75.06 108 GLN A N 1
ATOM 899 C CA . GLN A 1 108 ? -6.306 -11.681 5.631 1.00 75.06 108 GLN A CA 1
ATOM 900 C C . GLN A 1 108 ? -7.306 -11.457 6.759 1.00 75.06 108 GLN A C 1
ATOM 902 O O . GLN A 1 108 ? -7.621 -12.363 7.522 1.00 75.06 108 GLN A O 1
ATOM 907 N N . LEU A 1 109 ? -7.875 -10.260 6.837 1.00 80.88 109 LEU A N 1
ATOM 908 C CA . LEU A 1 109 ? -8.904 -9.934 7.812 1.00 80.88 109 LEU A CA 1
ATOM 909 C C . LEU A 1 109 ? -10.241 -9.697 7.116 1.00 80.88 109 LEU A C 1
ATOM 911 O O . LEU A 1 109 ? -10.366 -8.794 6.289 1.00 80.88 109 LEU A O 1
ATOM 915 N N . THR A 1 110 ? -11.247 -10.493 7.477 1.00 83.06 110 THR A N 1
ATOM 916 C CA . THR A 1 110 ? -12.615 -10.312 6.979 1.00 83.06 110 THR A CA 1
ATOM 917 C C . THR A 1 110 ? -13.466 -9.609 8.026 1.00 83.06 110 THR A C 1
ATOM 919 O O . THR A 1 110 ? -13.508 -10.031 9.184 1.00 83.06 110 THR A O 1
ATOM 922 N N . VAL A 1 111 ? -14.153 -8.538 7.625 1.00 85.12 111 VAL A N 1
ATOM 923 C CA . VAL A 1 111 ? -15.062 -7.766 8.484 1.00 85.12 111 VAL A CA 1
ATOM 924 C C . VAL A 1 111 ? -16.468 -7.813 7.907 1.00 85.12 111 VAL A C 1
ATOM 926 O O . VAL A 1 111 ? -16.668 -7.547 6.718 1.00 85.12 111 VAL A O 1
ATOM 929 N N . TRP A 1 112 ? -17.440 -8.115 8.768 1.00 86.88 112 TRP A N 1
ATOM 930 C CA . TRP A 1 112 ? -18.861 -8.097 8.430 1.00 86.88 112 TRP A CA 1
ATOM 931 C C . TRP A 1 112 ? -19.585 -6.980 9.172 1.00 86.88 112 TRP A C 1
ATOM 933 O O . TRP A 1 112 ? -19.558 -6.904 10.404 1.00 86.88 112 TRP A O 1
ATOM 943 N N . PHE A 1 113 ? -20.302 -6.169 8.407 1.00 85.75 113 PHE A N 1
ATOM 944 C CA . PHE A 1 113 ? -21.253 -5.182 8.890 1.00 85.75 113 PHE A CA 1
ATOM 945 C C . PHE A 1 113 ? -22.648 -5.556 8.426 1.00 85.75 113 PHE A C 1
ATOM 947 O O . PHE A 1 113 ? -22.841 -5.848 7.247 1.00 85.75 113 PHE A O 1
ATOM 954 N N . ASN A 1 114 ? -23.628 -5.443 9.320 1.00 84.12 114 ASN A N 1
ATOM 955 C CA . ASN A 1 114 ? -25.030 -5.576 8.948 1.00 84.12 114 ASN A CA 1
ATOM 956 C C . ASN A 1 114 ? -25.802 -4.324 9.327 1.00 84.12 114 ASN A C 1
ATOM 958 O O . ASN A 1 114 ? -25.619 -3.776 10.414 1.00 84.12 114 ASN A O 1
ATOM 962 N N . ASN A 1 115 ? -26.732 -3.942 8.456 1.00 84.19 115 ASN A N 1
ATOM 963 C CA . ASN A 1 115 ? -27.677 -2.859 8.689 1.00 84.19 115 ASN A CA 1
ATOM 964 C C . ASN A 1 115 ? -27.001 -1.515 9.031 1.00 84.19 115 ASN A C 1
ATOM 966 O O . ASN A 1 115 ? -27.512 -0.748 9.852 1.00 84.19 115 ASN A O 1
ATOM 970 N N . VAL A 1 116 ? -25.850 -1.229 8.413 1.00 85.50 116 VAL A N 1
ATOM 971 C CA . VAL A 1 116 ? -25.089 0.005 8.650 1.00 85.50 116 VAL A CA 1
ATOM 972 C C . VAL A 1 116 ? -25.425 1.084 7.615 1.00 85.50 116 VAL A C 1
ATOM 974 O O . VAL A 1 116 ? -25.759 0.748 6.477 1.00 85.50 116 VAL A O 1
ATOM 977 N N . PRO A 1 117 ? -25.351 2.384 7.962 1.00 87.62 117 PRO A N 1
ATOM 978 C CA . PRO A 1 117 ? -25.527 3.457 6.987 1.00 87.62 117 PRO A CA 1
ATOM 979 C C . PRO A 1 117 ? -24.426 3.413 5.923 1.00 87.62 117 PRO A C 1
ATOM 981 O O . PRO A 1 117 ? -23.243 3.440 6.268 1.00 87.62 117 PRO A O 1
ATOM 984 N N . PHE A 1 118 ? -24.807 3.428 4.642 1.00 85.19 118 PHE A N 1
ATOM 985 C CA . PHE A 1 118 ? -23.855 3.342 3.525 1.00 85.19 118 PHE A CA 1
ATOM 986 C C . PHE A 1 118 ? -22.743 4.402 3.602 1.00 85.19 118 PHE A C 1
ATOM 988 O O . PHE A 1 118 ? -21.558 4.094 3.461 1.00 85.19 118 PHE A O 1
ATOM 995 N N . ASN A 1 119 ? -23.118 5.647 3.904 1.00 86.75 119 ASN A N 1
ATOM 996 C CA . ASN A 1 119 ? -22.172 6.760 3.980 1.00 86.75 119 ASN A CA 1
ATOM 997 C C . ASN A 1 119 ? -21.116 6.542 5.074 1.00 86.75 119 ASN A C 1
ATOM 999 O O . ASN A 1 119 ? -19.933 6.769 4.843 1.00 86.75 119 ASN A O 1
ATOM 1003 N N . ALA A 1 120 ? -21.526 6.056 6.250 1.00 85.25 120 ALA A N 1
ATOM 1004 C CA . ALA A 1 120 ? -20.609 5.810 7.360 1.00 85.25 120 ALA A CA 1
ATOM 1005 C C . ALA A 1 120 ? -19.635 4.666 7.040 1.00 85.25 120 ALA A C 1
ATOM 1007 O O . ALA A 1 120 ? -18.442 4.773 7.316 1.00 85.25 120 ALA A O 1
ATOM 1008 N N . SER A 1 121 ? -20.116 3.604 6.390 1.00 84.31 121 SER A N 1
ATOM 1009 C CA . SER A 1 121 ? -19.261 2.495 5.963 1.00 84.31 121 SER A CA 1
ATOM 1010 C C . SER A 1 121 ? -18.272 2.862 4.856 1.00 84.31 121 SER A C 1
ATOM 1012 O O . SER A 1 121 ? -17.150 2.358 4.850 1.00 84.31 121 SER A O 1
ATOM 1014 N N . MET A 1 122 ? -18.647 3.765 3.947 1.00 86.94 122 MET A N 1
ATOM 1015 C CA . MET A 1 122 ? -17.736 4.236 2.905 1.00 86.94 122 MET A CA 1
ATOM 1016 C C . MET A 1 122 ? -16.632 5.120 3.494 1.00 86.94 122 MET A C 1
ATOM 1018 O O . MET A 1 122 ? -15.458 4.926 3.188 1.00 86.94 122 MET A O 1
ATOM 1022 N N . SER A 1 123 ? -16.988 6.018 4.419 1.00 86.38 123 SER A N 1
ATOM 1023 C CA . SER A 1 123 ? -16.011 6.811 5.175 1.00 86.38 123 SER A CA 1
ATOM 1024 C C . SER A 1 123 ? -15.043 5.932 5.968 1.00 86.38 123 SER A C 1
ATOM 1026 O O . SER A 1 123 ? -13.854 6.236 6.045 1.00 86.38 123 SER A O 1
ATOM 1028 N N . TRP A 1 124 ? -15.526 4.822 6.528 1.00 88.19 124 TRP A N 1
ATOM 1029 C CA . TRP A 1 124 ? -14.683 3.853 7.223 1.00 88.19 124 TRP A CA 1
ATOM 1030 C C . TRP A 1 124 ? -13.681 3.170 6.280 1.00 88.19 124 TRP A C 1
ATOM 1032 O O . TRP A 1 124 ? -12.485 3.158 6.572 1.00 88.19 124 TRP A O 1
ATOM 1042 N N . LEU A 1 125 ? -14.131 2.679 5.117 1.00 85.50 125 LEU A N 1
ATOM 1043 C CA . LEU A 1 125 ? -13.247 2.088 4.099 1.00 85.50 125 LEU A CA 1
ATOM 1044 C C . LEU A 1 125 ? -12.199 3.084 3.592 1.00 85.50 125 LEU A C 1
ATOM 1046 O O . LEU A 1 125 ? -11.033 2.730 3.411 1.00 85.50 125 LEU A O 1
ATOM 1050 N N . GLN A 1 126 ? -12.598 4.340 3.392 1.00 83.69 126 GLN A N 1
ATOM 1051 C CA . GLN A 1 126 ? -11.685 5.397 2.974 1.00 83.69 126 GLN A CA 1
ATOM 1052 C C . GLN A 1 126 ? -10.599 5.649 4.029 1.00 83.69 126 GLN A C 1
ATOM 1054 O O . GLN A 1 126 ? -9.427 5.774 3.683 1.00 83.69 126 GLN A O 1
ATOM 1059 N N . GLN A 1 127 ? -10.955 5.690 5.315 1.00 82.88 127 GLN A N 1
ATOM 1060 C CA . GLN A 1 127 ? -9.968 5.884 6.381 1.00 82.88 127 GLN A CA 1
ATOM 1061 C C . GLN A 1 127 ? -8.975 4.721 6.456 1.00 82.88 127 GLN A C 1
ATOM 1063 O O . GLN A 1 127 ? -7.777 4.962 6.578 1.00 82.88 127 GLN A O 1
ATOM 1068 N N . LEU A 1 128 ? -9.441 3.477 6.314 1.00 82.31 128 LEU A N 1
ATOM 1069 C CA . LEU A 1 128 ? -8.560 2.306 6.357 1.00 82.31 128 LEU A CA 1
ATOM 1070 C C . LEU A 1 128 ? -7.581 2.244 5.179 1.00 82.31 128 LEU A C 1
ATOM 1072 O O . LEU A 1 128 ? -6.416 1.895 5.363 1.00 82.31 128 LEU A O 1
ATOM 1076 N N . THR A 1 129 ? -8.036 2.610 3.981 1.00 75.88 129 THR A N 1
ATOM 1077 C CA . THR A 1 129 ? -7.192 2.602 2.775 1.00 75.88 129 THR A CA 1
ATOM 1078 C C . THR A 1 129 ? -6.213 3.777 2.741 1.00 75.88 129 THR A C 1
ATOM 1080 O O . THR A 1 129 ? -5.069 3.601 2.331 1.00 75.88 129 THR A O 1
ATOM 1083 N N . GLN A 1 130 ? -6.623 4.967 3.197 1.00 78.44 130 GLN A N 1
ATOM 1084 C CA . GLN A 1 130 ? -5.787 6.174 3.147 1.00 78.44 130 GLN A CA 1
ATOM 1085 C C . GLN A 1 130 ? -4.846 6.329 4.348 1.00 78.44 130 GLN A C 1
ATOM 1087 O O . GLN A 1 130 ? -3.741 6.838 4.180 1.00 78.44 130 GLN A O 1
ATOM 1092 N N . GLN A 1 131 ? -5.270 5.941 5.555 1.00 72.25 131 GLN A N 1
ATOM 1093 C CA . GLN A 1 131 ? -4.509 6.205 6.786 1.00 72.25 131 GLN A CA 1
ATOM 1094 C C . GLN A 1 131 ? -3.748 4.982 7.288 1.00 72.25 131 GLN A C 1
ATOM 1096 O O . GLN A 1 131 ? -2.609 5.116 7.724 1.00 72.25 131 GLN A O 1
ATOM 1101 N N . ASP A 1 132 ? -4.364 3.802 7.213 1.00 68.31 132 ASP A N 1
ATOM 1102 C CA . ASP A 1 132 ? -3.811 2.579 7.804 1.00 68.31 132 ASP A CA 1
ATOM 1103 C C . ASP A 1 132 ? -3.126 1.677 6.741 1.00 68.31 132 ASP A C 1
ATOM 1105 O O . ASP A 1 132 ? -2.640 0.596 7.065 1.00 68.31 132 ASP A O 1
ATOM 1109 N N . MET A 1 133 ? -3.042 2.144 5.480 1.00 64.94 133 MET A N 1
ATOM 1110 C CA . MET A 1 133 ? -2.412 1.472 4.322 1.00 64.94 133 MET A CA 1
ATOM 1111 C C . MET A 1 133 ? -2.888 0.025 4.095 1.00 64.94 133 MET A C 1
ATOM 1113 O O . MET A 1 133 ? -2.137 -0.813 3.595 1.00 64.94 133 MET A O 1
ATOM 1117 N N . LEU A 1 134 ? -4.131 -0.284 4.471 1.00 75.44 134 LEU A N 1
ATOM 1118 C CA . LEU A 1 134 ? -4.720 -1.610 4.287 1.00 75.44 134 LEU A CA 1
ATOM 1119 C C . LEU A 1 134 ? -5.285 -1.745 2.875 1.00 75.44 134 LEU A C 1
ATOM 1121 O O . LEU A 1 134 ? -6.001 -0.859 2.398 1.00 75.44 134 LEU A O 1
ATOM 1125 N N . VAL A 1 135 ? -5.001 -2.869 2.216 1.00 76.06 135 VAL A N 1
ATOM 1126 C CA . VAL A 1 135 ? -5.469 -3.106 0.848 1.00 76.06 135 VAL A CA 1
ATOM 1127 C 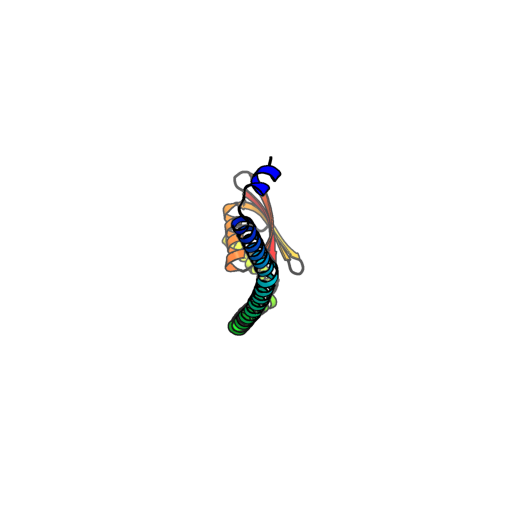C . VAL A 1 135 ? -6.762 -3.913 0.874 1.00 76.06 135 VAL A C 1
ATOM 1129 O O . VAL A 1 135 ? -6.868 -4.943 1.540 1.00 76.06 135 VAL A O 1
ATOM 1132 N N . ILE A 1 136 ? -7.763 -3.451 0.122 1.00 81.94 136 ILE A N 1
ATOM 1133 C CA . ILE A 1 136 ? -9.026 -4.169 -0.060 1.00 81.94 136 ILE A CA 1
ATOM 1134 C C . ILE A 1 136 ? -8.812 -5.274 -1.094 1.00 81.94 136 ILE A C 1
ATOM 1136 O O . ILE A 1 136 ? -8.574 -4.995 -2.267 1.00 81.94 136 ILE A O 1
ATOM 1140 N N . LYS A 1 137 ? -8.935 -6.532 -0.667 1.00 83.50 137 LYS A N 1
ATOM 1141 C CA . LYS A 1 137 ? -8.901 -7.704 -1.552 1.00 83.50 137 LYS A CA 1
ATOM 1142 C C . LYS A 1 137 ? -10.258 -7.974 -2.189 1.00 83.50 137 LYS A C 1
ATOM 1144 O O . LYS A 1 137 ? -10.335 -8.328 -3.361 1.00 83.50 137 LYS A O 1
ATOM 1149 N N . SER A 1 138 ? -11.332 -7.828 -1.419 1.00 82.31 138 SER A N 1
ATOM 1150 C CA . SER A 1 138 ? -12.695 -7.940 -1.932 1.00 82.31 138 SER A CA 1
ATOM 1151 C C . SER A 1 138 ? -13.670 -7.125 -1.091 1.00 82.31 138 SER A C 1
ATOM 1153 O O . SER A 1 138 ? -13.495 -6.964 0.117 1.00 82.31 138 SER A O 1
ATOM 1155 N N . LEU A 1 139 ? -14.699 -6.601 -1.753 1.00 88.00 139 LEU A N 1
ATOM 1156 C CA . LEU A 1 139 ? -15.782 -5.844 -1.143 1.00 88.00 139 LEU A CA 1
ATOM 1157 C C . LEU A 1 139 ? -17.106 -6.336 -1.728 1.00 88.00 139 LEU A C 1
ATOM 1159 O O . LEU A 1 139 ? -17.300 -6.315 -2.941 1.00 88.00 139 LEU A O 1
ATOM 1163 N N . SER A 1 140 ? -18.020 -6.758 -0.863 1.00 86.56 140 SER A N 1
ATOM 1164 C CA . SER A 1 140 ? -19.400 -7.086 -1.217 1.00 86.56 140 SER A CA 1
ATOM 1165 C C . SER A 1 140 ? -20.330 -6.169 -0.438 1.00 86.56 140 SER A C 1
ATOM 1167 O O . SER A 1 140 ? -20.183 -6.026 0.778 1.00 86.56 140 SER A O 1
ATOM 1169 N N . VAL A 1 141 ? -21.263 -5.530 -1.145 1.00 88.69 141 VAL A N 1
ATOM 1170 C CA . VAL A 1 141 ? -22.221 -4.579 -0.575 1.00 88.69 141 VAL A CA 1
ATOM 1171 C C . VAL A 1 141 ? -23.626 -5.004 -0.976 1.00 88.69 141 VAL A C 1
ATOM 1173 O O . VAL A 1 141 ? -23.981 -4.939 -2.150 1.00 88.69 141 VAL A O 1
ATOM 1176 N N . ASP A 1 142 ? -24.432 -5.388 0.006 1.00 87.94 142 ASP A N 1
ATOM 1177 C CA . ASP A 1 142 ? -25.827 -5.765 -0.190 1.00 87.94 142 ASP A CA 1
ATOM 1178 C C . ASP A 1 142 ? -26.738 -4.648 0.313 1.00 87.94 142 ASP A C 1
ATOM 1180 O O . ASP A 1 142 ? -26.658 -4.216 1.468 1.00 87.94 142 ASP A O 1
ATOM 1184 N N . ARG A 1 143 ? -27.635 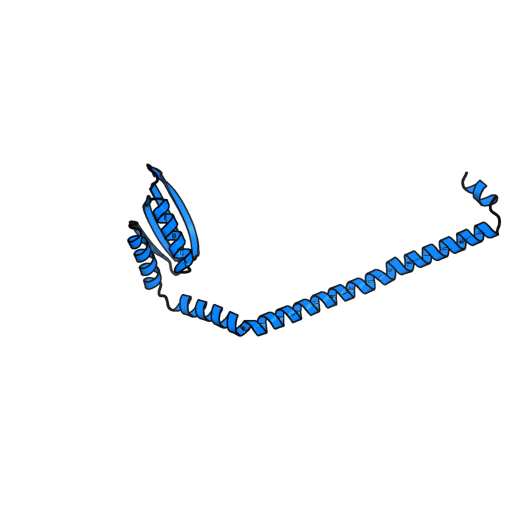-4.168 -0.551 1.00 85.00 143 ARG A N 1
ATOM 1185 C CA . ARG A 1 143 ? -28.601 -3.125 -0.190 1.00 85.00 143 ARG A CA 1
ATOM 1186 C C . ARG A 1 143 ? -29.666 -3.682 0.760 1.00 85.00 143 ARG A C 1
ATOM 1188 O O . ARG A 1 143 ? -30.246 -4.734 0.513 1.00 85.00 143 ARG A O 1
ATOM 1195 N N . GLN A 1 144 ? -29.966 -2.926 1.812 1.00 84.38 144 GLN A N 1
ATOM 1196 C CA . GLN A 1 144 ? -31.127 -3.111 2.684 1.00 84.38 144 GLN A CA 1
ATOM 1197 C C . GLN A 1 144 ? -32.094 -1.923 2.529 1.00 84.38 144 GLN A C 1
ATOM 1199 O O . GLN A 1 144 ? -31.849 -0.982 1.767 1.00 84.38 144 GLN A O 1
ATOM 1204 N N . GLN A 1 145 ? -33.227 -1.964 3.230 1.00 82.31 145 GLN A N 1
ATOM 1205 C CA . GLN A 1 145 ? -34.201 -0.872 3.207 1.00 82.31 145 GLN A CA 1
ATOM 1206 C C . GLN A 1 145 ? -33.656 0.395 3.894 1.00 82.31 145 GLN A C 1
ATOM 1208 O O . GLN A 1 145 ? -32.847 0.333 4.820 1.00 82.31 145 GLN A O 1
ATOM 1213 N N . SER A 1 146 ? -34.118 1.561 3.430 1.00 78.50 146 SER A N 1
ATOM 1214 C CA . SER A 1 146 ? -33.856 2.871 4.051 1.00 78.50 146 SER A CA 1
ATOM 1215 C C . SER A 1 146 ? -32.379 3.294 4.121 1.00 78.50 146 SER A C 1
ATOM 1217 O O . SER A 1 146 ? -31.916 3.787 5.148 1.00 78.50 146 SER A O 1
ATOM 1219 N N . GLY A 1 147 ? -31.619 3.116 3.031 1.00 78.69 147 GLY A N 1
ATOM 1220 C CA . GLY A 1 147 ? -30.238 3.627 2.920 1.00 78.69 147 GLY A CA 1
ATOM 1221 C C . GLY A 1 147 ? -29.200 2.868 3.756 1.00 78.69 147 GLY A C 1
ATOM 1222 O O . GLY A 1 147 ? -28.068 3.332 3.925 1.00 78.69 147 GLY A O 1
ATOM 1223 N N . LYS A 1 148 ? -29.584 1.700 4.276 1.00 85.25 148 LYS A N 1
ATOM 1224 C CA . LYS A 1 148 ? -28.712 0.793 5.016 1.00 85.25 148 LYS A CA 1
ATOM 1225 C C . LYS A 1 148 ? -28.179 -0.305 4.104 1.00 85.25 148 LYS A C 1
ATOM 1227 O O . LYS A 1 148 ? -28.810 -0.661 3.108 1.00 85.25 148 LYS A O 1
ATOM 1232 N N . VAL A 1 149 ? -27.012 -0.832 4.443 1.00 87.25 149 VAL A N 1
ATOM 1233 C CA . VAL A 1 149 ? -26.327 -1.876 3.679 1.00 87.25 149 VAL A CA 1
ATOM 1234 C C . VAL A 1 149 ? -25.729 -2.921 4.611 1.00 87.25 149 VAL A C 1
ATOM 1236 O O . VAL A 1 149 ? -25.391 -2.630 5.762 1.00 87.25 149 VAL A O 1
ATOM 1239 N N . ASN A 1 150 ? -25.593 -4.137 4.099 1.00 87.38 150 ASN A N 1
ATOM 1240 C CA . ASN A 1 150 ? -24.696 -5.130 4.668 1.00 87.38 150 ASN A CA 1
ATOM 1241 C C . ASN A 1 150 ? -23.402 -5.087 3.861 1.00 87.38 150 ASN A C 1
ATOM 1243 O O . ASN A 1 150 ? -23.437 -5.008 2.634 1.00 87.38 150 ASN A O 1
ATOM 1247 N N . ILE A 1 151 ? -22.266 -5.092 4.545 1.00 87.62 151 ILE A N 1
ATOM 1248 C CA . ILE A 1 151 ? -20.957 -5.012 3.906 1.00 87.62 151 ILE A CA 1
ATOM 1249 C C . ILE A 1 151 ? -20.101 -6.154 4.405 1.00 87.62 151 ILE A C 1
ATOM 1251 O O . ILE A 1 151 ? -19.973 -6.378 5.608 1.00 87.62 151 ILE A O 1
ATOM 1255 N N . ARG A 1 152 ? -19.469 -6.838 3.461 1.00 88.31 152 ARG A N 1
ATOM 1256 C CA . ARG A 1 152 ? -18.384 -7.770 3.720 1.00 88.31 152 ARG A CA 1
ATOM 1257 C C . ARG A 1 152 ? -17.140 -7.237 3.036 1.00 88.31 152 ARG A C 1
ATOM 1259 O O . ARG A 1 152 ? -17.154 -7.037 1.824 1.00 88.31 152 ARG A O 1
ATOM 1266 N N . VAL A 1 153 ? -16.075 -7.028 3.797 1.00 87.50 153 VAL A N 1
ATOM 1267 C CA . VAL A 1 153 ? -14.780 -6.630 3.242 1.00 87.50 153 VAL A CA 1
ATOM 1268 C C . VAL A 1 153 ? -13.703 -7.616 3.664 1.00 87.50 153 VAL A C 1
ATOM 1270 O O . VAL A 1 153 ? -13.693 -8.063 4.810 1.00 87.50 153 VAL A O 1
ATOM 1273 N N . VAL A 1 154 ? -12.806 -7.942 2.737 1.00 85.62 154 VAL A N 1
ATOM 1274 C CA . VAL A 1 154 ? -11.586 -8.714 2.986 1.00 85.62 154 VAL A CA 1
ATOM 1275 C C . VAL A 1 154 ? -10.390 -7.789 2.785 1.00 85.62 154 VAL A C 1
ATOM 1277 O O . VAL A 1 154 ? -10.256 -7.172 1.727 1.00 85.62 154 VAL A O 1
ATOM 1280 N N . LEU A 1 155 ? -9.537 -7.688 3.800 1.00 83.31 155 LEU A N 1
ATOM 1281 C CA . LEU A 1 155 ? -8.381 -6.789 3.880 1.00 83.31 155 LEU A CA 1
ATOM 1282 C C . LEU A 1 155 ? -7.087 -7.602 4.061 1.00 83.31 155 LEU A C 1
ATOM 1284 O O . LEU A 1 155 ? -7.149 -8.675 4.660 1.00 83.31 155 LEU A O 1
ATOM 1288 N N . TYR A 1 156 ? -5.936 -7.107 3.592 1.00 76.31 156 TYR A N 1
ATOM 1289 C CA . TYR A 1 156 ? -4.601 -7.675 3.872 1.00 76.31 156 TYR A CA 1
ATOM 1290 C C . TYR A 1 156 ? -3.554 -6.579 4.141 1.00 76.31 156 TYR A C 1
ATOM 1292 O O . TYR A 1 156 ? -3.682 -5.488 3.537 1.00 76.31 156 TYR A O 1
#

Secondary structure (DSSP, 8-state):
-HHHHHHHS-HHHHHHHHHHHHHHHHHHHHHHHHHHHHHHHHHHHHHHHHHHHHHHHHHHHHHHHHHHHHHHHHHHHHS-HHHHHHHHHHHHHHTT--EEEEEEETTEEEEEEEEEEHHHHHHHHHHHHHTS---EEEEEEEE-STTEEEEEEEE-

Nearest PDB structures (foldseek):
  1uv7-assembly1_B  TM=9.033E-01  e=1.671E-05  Vibrio cholerae
  8ab1-assembly1_C  TM=8.481E-01  e=6.131E-05  Klebsiella oxytoca
  7ze0-assembly1_B  TM=8.437E-01  e=6.939E-05  Klebsiella oxytoca
  2rjz-assembly1_B  TM=7.707E-01  e=2.990E-02  Pseudomonas aeruginosa PAO1
  6dzs-assembly1_A  TM=7.261E-01  e=7.025E-01  Mycolicibacterium hassiacum DSM 44199

InterPro domains:
  IPR007690 Type II secretion system protein GspM 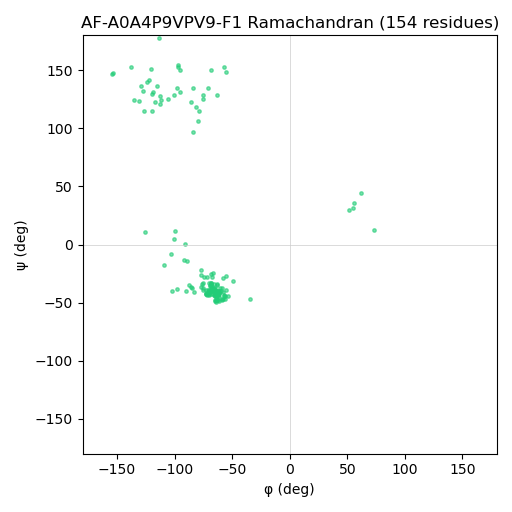[PF04612] (2-155)
  IPR023229 Type II secretion system protein GspM, periplasmic domain superfamily [SSF103054] (86-155)

Organism: NCBI:txid202772